Protein AF-A0A9E7ET17-F1 (afdb_monomer)

Organism: NCBI:txid320322

Sequence (100 aa):
MAAFWFFVVMAWLALLLMLSSTVDGARVPAMFVFGDSLLDPGNNNHLVTLAKADYAPNGIDFAGGVTGRFCNGGTVADHLGKVHDSLLVPFSSSLSFVSS

Foldseek 3Di:
DVVVVVVVVVVVVVVVVVPPDDPPPDQDPEDDDDDDLLQDQQPCVPDPDPLWQQDPPDCCVPPVHRQRRPHNHDHPQQVVCVVSVHHHPDSDDCSSVPDD

Mean predicted aligned error: 11.11 Å

pLDDT: mean 80.33, std 15.95, range [35.19, 95.62]

InterPro domains:
  IPR036514 SGNH hydrolase superfamily [G3DSA:3.40.50.1110] (20-99)
  IPR051238 GDSL esterase/lipase [PTHR45650] (10-83)

Solvent-accessible surface area (backbone atoms only — not comparable to full-atom values): 6328 Å² total; per-residue (Å²): 116,70,68,60,53,52,54,52,52,52,52,50,53,50,51,55,59,69,66,60,74,78,81,74,72,86,80,77,92,74,76,88,87,84,82,56,63,76,63,36,75,25,69,45,69,82,47,100,60,87,75,53,23,70,46,84,72,18,10,64,73,37,96,83,34,52,53,21,19,79,36,38,55,79,38,68,58,45,52,55,11,53,77,60,78,75,38,54,77,54,98,82,47,79,72,83,68,72,80,126

Structure (mmCIF, N/CA/C/O backbone):
data_AF-A0A9E7ET17-F1
#
_entry.id   AF-A0A9E7ET17-F1
#
loop_
_atom_site.group_PDB
_atom_site.id
_atom_site.type_symbol
_atom_site.label_atom_id
_atom_site.label_alt_id
_atom_site.label_comp_id
_atom_site.label_asym_id
_atom_site.label_entity_id
_atom_site.label_seq_id
_atom_site.pdbx_PDB_ins_code
_atom_site.Cartn_x
_atom_site.Cartn_y
_atom_site.Cartn_z
_atom_site.occupancy
_atom_site.B_iso_or_equiv
_atom_site.auth_seq_id
_atom_site.auth_comp_id
_atom_site.auth_asym_id
_atom_site.auth_atom_id
_atom_site.pdbx_PDB_model_num
ATOM 1 N N . MET A 1 1 ? 42.092 0.272 -45.991 1.00 80.00 1 MET A N 1
ATOM 2 C CA . MET A 1 1 ? 41.713 -1.008 -45.344 1.00 80.00 1 MET A CA 1
ATOM 3 C C . MET A 1 1 ? 41.334 -0.855 -43.867 1.00 80.00 1 MET A C 1
ATOM 5 O O . MET A 1 1 ? 40.294 -1.373 -43.497 1.00 80.00 1 MET A O 1
ATOM 9 N N . ALA A 1 2 ? 42.097 -0.142 -43.025 1.00 86.69 2 ALA A N 1
ATOM 10 C CA . ALA A 1 2 ? 41.817 -0.040 -41.578 1.00 86.69 2 ALA A CA 1
ATOM 11 C C . ALA A 1 2 ? 40.468 0.623 -41.211 1.00 86.69 2 ALA A C 1
ATOM 13 O O . ALA A 1 2 ? 39.767 0.140 -40.328 1.00 86.69 2 ALA A O 1
ATOM 14 N N . ALA A 1 3 ? 40.063 1.678 -41.927 1.00 89.50 3 ALA A N 1
ATOM 15 C CA . ALA A 1 3 ? 38.796 2.372 -41.670 1.00 89.50 3 ALA A CA 1
ATOM 16 C C . ALA A 1 3 ? 37.559 1.482 -41.897 1.00 89.50 3 ALA A C 1
ATOM 18 O O . ALA A 1 3 ? 36.583 1.586 -41.167 1.00 89.50 3 ALA A O 1
ATOM 19 N N . PHE A 1 4 ? 37.615 0.562 -42.866 1.00 92.00 4 PHE A N 1
ATOM 20 C CA . PHE A 1 4 ? 36.532 -0.392 -43.120 1.00 92.00 4 PHE A CA 1
ATOM 21 C C . PHE A 1 4 ? 36.299 -1.306 -41.909 1.00 92.00 4 PHE A C 1
ATOM 23 O O . PHE A 1 4 ? 35.173 -1.440 -41.441 1.00 92.00 4 PHE A O 1
ATOM 30 N N . TRP A 1 5 ? 37.376 -1.857 -41.343 1.00 93.12 5 TRP A N 1
ATOM 31 C CA . TRP A 1 5 ? 37.307 -2.701 -40.149 1.00 93.12 5 TRP A CA 1
ATOM 32 C C . TRP A 1 5 ? 36.833 -1.942 -38.908 1.00 93.12 5 TRP A C 1
ATOM 34 O O . TRP A 1 5 ? 36.096 -2.505 -38.106 1.00 93.12 5 TRP A O 1
ATOM 44 N N . PHE A 1 6 ? 37.180 -0.658 -38.781 1.00 93.38 6 PHE A N 1
ATOM 45 C CA . PHE A 1 6 ? 36.660 0.199 -37.714 1.00 93.38 6 PHE A CA 1
ATOM 46 C C . PHE A 1 6 ? 35.125 0.288 -37.754 1.00 93.38 6 PHE A C 1
ATOM 48 O O . PHE A 1 6 ? 34.472 0.041 -36.743 1.00 93.38 6 PHE A O 1
ATOM 55 N N . PHE A 1 7 ? 34.533 0.545 -38.925 1.00 95.06 7 PHE A N 1
ATOM 56 C CA . PHE A 1 7 ? 33.072 0.594 -39.064 1.00 95.06 7 PHE A CA 1
ATOM 57 C C . PHE A 1 7 ? 32.403 -0.768 -38.846 1.00 95.06 7 PHE A C 1
ATOM 59 O O . PHE A 1 7 ? 31.332 -0.824 -38.247 1.00 95.06 7 PHE A O 1
ATOM 66 N N . VAL A 1 8 ? 33.045 -1.863 -39.266 1.00 95.38 8 VAL A N 1
ATOM 67 C CA . VAL A 1 8 ? 32.551 -3.228 -39.014 1.00 95.38 8 VAL A CA 1
ATOM 68 C C . VAL A 1 8 ? 32.503 -3.526 -37.514 1.00 95.38 8 VAL A C 1
ATOM 70 O O . VAL A 1 8 ? 31.484 -4.004 -37.023 1.00 95.38 8 VAL A O 1
ATOM 73 N N . VAL A 1 9 ? 33.565 -3.201 -36.772 1.00 95.62 9 VAL A N 1
ATOM 74 C CA . VAL A 1 9 ? 33.616 -3.409 -35.315 1.00 95.62 9 VAL A CA 1
ATOM 75 C C . VAL A 1 9 ? 32.575 -2.550 -34.601 1.00 95.62 9 VAL A C 1
ATOM 77 O O . VAL A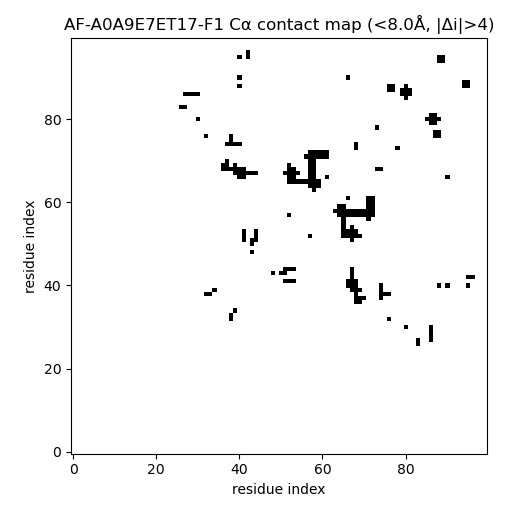 1 9 ? 31.876 -3.053 -33.726 1.00 95.62 9 VAL A O 1
ATOM 80 N N . MET A 1 10 ? 32.408 -1.286 -35.000 1.00 94.00 10 MET A N 1
ATOM 81 C CA . MET A 1 10 ? 31.401 -0.399 -34.407 1.00 94.00 10 MET A CA 1
ATOM 82 C C . MET A 1 10 ? 29.968 -0.878 -34.672 1.00 94.00 10 MET A C 1
ATOM 84 O O . MET A 1 10 ? 29.137 -0.837 -33.767 1.00 94.00 10 MET A O 1
ATOM 88 N N . ALA A 1 11 ? 29.680 -1.378 -35.876 1.00 94.81 11 ALA A N 1
ATOM 89 C CA . ALA A 1 11 ? 28.380 -1.962 -36.202 1.00 94.81 11 ALA A CA 1
ATOM 90 C C . ALA A 1 11 ? 28.109 -3.239 -35.390 1.00 94.81 11 ALA A C 1
ATOM 92 O O . ALA A 1 11 ? 26.995 -3.444 -34.912 1.00 94.81 11 ALA A O 1
ATOM 93 N N . TRP A 1 12 ? 29.136 -4.068 -35.184 1.00 93.62 12 TRP A N 1
ATOM 94 C CA . TRP A 1 12 ? 29.035 -5.278 -34.368 1.00 93.62 12 TRP A CA 1
ATOM 95 C C . TRP A 1 12 ? 28.813 -4.952 -32.885 1.00 93.62 12 TRP A C 1
ATOM 97 O O . TRP A 1 12 ? 27.957 -5.552 -32.242 1.00 93.62 12 TRP A O 1
ATOM 107 N N . LEU A 1 13 ? 29.514 -3.944 -32.354 1.00 93.12 13 LEU A N 1
ATOM 108 C CA . LEU A 1 13 ? 29.337 -3.463 -30.981 1.00 93.12 13 LEU A CA 1
ATOM 109 C C . LEU A 1 13 ? 27.938 -2.865 -30.762 1.00 93.12 13 LEU A C 1
ATOM 111 O O . LEU A 1 13 ? 27.308 -3.122 -29.739 1.00 93.12 13 LEU A O 1
ATOM 115 N N . ALA A 1 14 ? 27.429 -2.102 -31.734 1.00 92.06 14 ALA A N 1
ATOM 116 C CA . ALA A 1 14 ? 26.072 -1.570 -31.692 1.00 92.06 14 ALA A CA 1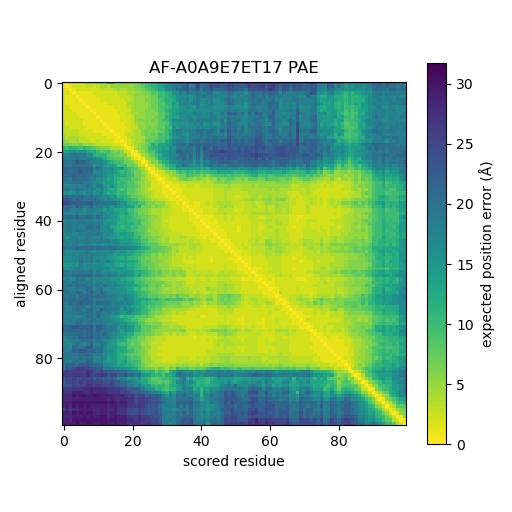
ATOM 117 C C . ALA A 1 14 ? 25.031 -2.699 -31.715 1.00 92.06 14 ALA A C 1
ATOM 119 O O . ALA A 1 14 ? 24.095 -2.675 -30.922 1.00 92.06 14 ALA A O 1
ATOM 120 N N . LEU A 1 15 ? 25.223 -3.721 -32.557 1.00 91.38 15 LEU A N 1
ATOM 121 C CA . LEU A 1 15 ? 24.352 -4.897 -32.599 1.00 91.38 15 LEU A CA 1
ATOM 122 C C . LEU A 1 15 ? 24.348 -5.654 -31.263 1.00 91.38 15 LEU A C 1
ATOM 124 O O . LEU A 1 15 ? 23.278 -6.012 -30.778 1.00 91.38 15 LEU A O 1
ATOM 128 N N . LEU A 1 16 ? 25.517 -5.851 -30.643 1.00 89.75 16 LEU A N 1
ATOM 129 C CA . LEU A 1 16 ? 25.620 -6.453 -29.311 1.00 89.75 16 LEU A CA 1
ATOM 130 C C . LEU A 1 16 ? 24.854 -5.654 -28.252 1.00 89.75 16 LEU A C 1
ATOM 132 O O . LEU A 1 16 ? 24.186 -6.243 -27.407 1.00 89.75 16 LEU A O 1
ATOM 136 N N . LEU A 1 17 ? 24.929 -4.322 -28.306 1.00 87.38 17 LEU A N 1
ATOM 137 C CA . LEU A 1 17 ? 24.233 -3.451 -27.361 1.00 87.38 17 LEU A CA 1
ATOM 138 C C . LEU A 1 17 ? 22.708 -3.516 -27.543 1.00 87.38 17 LEU A C 1
ATOM 140 O O . LEU A 1 17 ? 21.978 -3.522 -26.558 1.00 87.38 17 LEU A O 1
ATOM 144 N N . MET A 1 18 ? 22.228 -3.626 -28.786 1.00 85.69 18 MET A N 1
ATOM 145 C CA . MET A 1 18 ? 20.799 -3.786 -29.098 1.00 85.69 18 MET A CA 1
ATOM 146 C C . MET A 1 18 ? 20.256 -5.177 -28.738 1.00 85.69 18 MET A C 1
ATOM 148 O O . MET A 1 18 ? 19.064 -5.316 -28.479 1.00 85.69 18 MET A O 1
ATOM 152 N N . LEU A 1 19 ? 21.112 -6.206 -28.704 1.00 81.69 19 LEU A N 1
ATOM 153 C CA . LEU A 1 19 ? 20.748 -7.553 -28.245 1.00 81.69 19 LEU A CA 1
ATOM 154 C C . LEU A 1 19 ? 20.648 -7.668 -26.716 1.00 81.69 19 LEU A C 1
ATOM 156 O O . LEU A 1 19 ? 20.178 -8.691 -26.217 1.00 81.69 19 LEU A O 1
ATOM 160 N N . SER A 1 20 ? 21.063 -6.645 -25.965 1.00 78.38 20 SER A N 1
ATOM 161 C CA . SER A 1 20 ? 20.896 -6.613 -24.515 1.00 78.38 20 SER A CA 1
ATOM 162 C C . SER A 1 20 ? 19.437 -6.321 -24.164 1.00 78.38 20 SER A C 1
ATOM 164 O O . SER A 1 20 ? 19.056 -5.180 -23.909 1.00 78.38 20 SER A O 1
ATOM 166 N N . SER A 1 21 ? 18.599 -7.355 -24.127 1.00 69.81 21 SER A N 1
ATOM 167 C CA . SER A 1 21 ? 17.257 -7.248 -23.559 1.00 69.81 21 SER A CA 1
ATOM 168 C C . SER A 1 21 ? 17.351 -6.968 -22.059 1.00 69.81 21 SER A C 1
ATOM 170 O O . SER A 1 21 ? 17.883 -7.785 -21.304 1.00 69.81 21 SER A O 1
ATOM 172 N N . THR A 1 22 ? 16.800 -5.845 -21.604 1.00 67.12 22 THR A N 1
ATOM 173 C CA . THR A 1 22 ? 16.479 -5.666 -20.189 1.00 67.12 22 THR A CA 1
ATOM 174 C C . THR A 1 22 ? 15.327 -6.608 -19.858 1.00 67.12 22 THR A C 1
ATOM 176 O O . THR A 1 22 ? 14.244 -6.488 -20.431 1.00 67.12 22 THR A O 1
ATOM 179 N N . VAL A 1 23 ? 15.551 -7.571 -18.962 1.00 68.81 23 VAL A N 1
ATOM 180 C CA . VAL A 1 23 ? 14.444 -8.316 -18.358 1.00 68.81 23 VAL A CA 1
ATOM 181 C C . VAL A 1 23 ? 13.708 -7.323 -17.468 1.00 68.81 23 VAL A C 1
ATOM 183 O O . VAL A 1 23 ? 14.158 -7.033 -16.361 1.00 68.81 23 VAL A O 1
ATOM 186 N N . ASP A 1 24 ? 12.611 -6.762 -17.972 1.00 67.62 24 ASP A N 1
ATOM 187 C CA . ASP A 1 24 ? 11.653 -6.077 -17.112 1.00 67.62 24 ASP A CA 1
ATOM 188 C C . ASP A 1 24 ? 11.164 -7.125 -16.106 1.00 67.62 24 ASP A C 1
ATOM 190 O O . ASP A 1 24 ? 10.685 -8.198 -16.492 1.00 67.62 24 ASP A O 1
ATOM 194 N N . GLY A 1 25 ? 11.379 -6.865 -14.813 1.00 68.56 25 GLY A N 1
ATOM 195 C CA . GLY A 1 25 ? 10.961 -7.772 -13.748 1.00 68.56 25 GLY A CA 1
ATOM 196 C C . GLY A 1 25 ? 9.485 -8.137 -13.909 1.00 68.56 25 GLY A C 1
ATOM 197 O O . GLY A 1 25 ? 8.679 -7.309 -14.337 1.00 68.56 25 GLY A O 1
ATOM 198 N N . ALA A 1 26 ? 9.130 -9.388 -13.603 1.00 71.81 26 ALA A N 1
ATOM 199 C CA . ALA A 1 26 ? 7.763 -9.871 -13.763 1.00 71.81 26 ALA A CA 1
ATOM 200 C C . ALA A 1 26 ? 6.776 -8.923 -13.060 1.00 71.81 26 ALA A C 1
ATOM 202 O O . ALA A 1 26 ? 6.821 -8.753 -11.840 1.00 71.81 26 ALA A O 1
ATOM 203 N N . ARG A 1 27 ? 5.889 -8.290 -13.839 1.00 73.12 27 ARG A N 1
ATOM 204 C CA . ARG A 1 27 ? 4.833 -7.437 -13.292 1.00 73.12 27 ARG A CA 1
ATOM 205 C C . ARG A 1 27 ? 3.812 -8.321 -12.593 1.00 73.12 27 ARG A C 1
ATOM 207 O O . ARG A 1 27 ? 3.233 -9.212 -13.213 1.00 73.12 27 ARG A O 1
ATOM 214 N N . VAL A 1 28 ? 3.594 -8.068 -11.309 1.00 74.19 28 VAL A N 1
ATOM 215 C CA . VAL A 1 28 ? 2.574 -8.758 -10.519 1.00 74.19 28 VAL A CA 1
ATOM 216 C C . VAL A 1 28 ? 1.251 -8.005 -10.717 1.00 74.19 28 VAL A C 1
ATOM 218 O O . VAL A 1 28 ? 1.196 -6.821 -10.399 1.00 74.19 28 VAL A O 1
ATOM 221 N N . PRO A 1 29 ? 0.200 -8.636 -11.273 1.00 75.38 29 PRO A N 1
ATOM 222 C CA . PRO A 1 29 ? -1.024 -7.932 -11.667 1.00 75.38 29 PRO A CA 1
ATOM 223 C C . PRO A 1 29 ? -1.990 -7.658 -10.505 1.00 75.38 29 PRO A C 1
ATOM 225 O O . PRO A 1 29 ? -2.828 -6.769 -10.613 1.00 75.38 29 PRO A O 1
ATOM 228 N N . ALA A 1 30 ? -1.910 -8.432 -9.419 1.00 78.81 30 ALA A N 1
ATOM 229 C CA . ALA A 1 30 ? -2.771 -8.296 -8.247 1.00 78.81 30 ALA A CA 1
ATOM 230 C C . ALA A 1 30 ? -2.112 -8.911 -7.003 1.00 78.81 30 ALA A C 1
ATOM 232 O O . ALA A 1 30 ? -1.304 -9.834 -7.115 1.00 78.81 30 ALA A O 1
ATOM 233 N N . MET A 1 31 ? -2.511 -8.437 -5.821 1.00 78.94 31 MET A N 1
ATOM 234 C CA . MET A 1 31 ? -2.167 -9.028 -4.529 1.00 78.94 31 MET A CA 1
ATOM 235 C C . MET A 1 31 ? -3.456 -9.341 -3.767 1.00 78.94 31 MET A C 1
ATOM 237 O O . MET A 1 31 ? -4.276 -8.452 -3.552 1.00 78.94 31 MET A O 1
ATOM 241 N N . PHE A 1 32 ? -3.616 -10.595 -3.347 1.00 84.31 32 PHE A N 1
ATOM 242 C CA . PHE A 1 32 ? -4.707 -11.026 -2.474 1.00 84.31 32 PHE A CA 1
ATOM 243 C C . PHE A 1 32 ? -4.156 -11.216 -1.064 1.00 84.31 32 PHE A C 1
ATOM 245 O O . PHE A 1 32 ? -3.187 -11.952 -0.872 1.00 84.31 32 PHE A O 1
ATOM 252 N N . VAL A 1 33 ? -4.747 -10.526 -0.092 1.00 83.00 33 VAL A N 1
ATOM 253 C CA . VAL A 1 33 ? -4.250 -10.473 1.285 1.00 83.00 33 VAL A CA 1
ATOM 254 C C . VAL A 1 33 ? -5.268 -11.137 2.197 1.00 83.00 33 VAL A C 1
ATOM 256 O O . VAL A 1 33 ? -6.412 -10.701 2.282 1.00 83.00 33 VAL A O 1
ATOM 25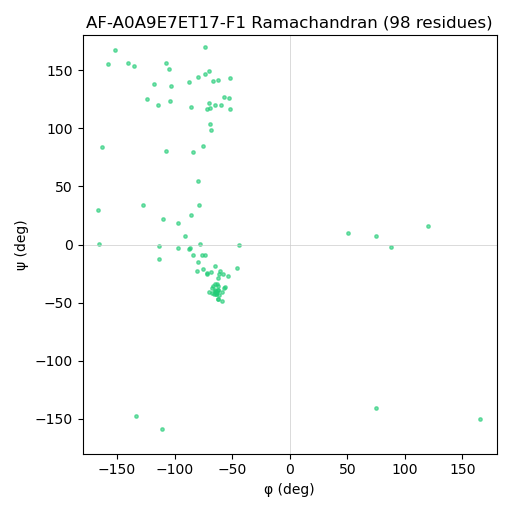9 N N . PHE A 1 34 ? -4.831 -12.189 2.880 1.00 87.75 34 PHE A N 1
ATOM 260 C CA . PHE A 1 34 ? -5.627 -12.950 3.834 1.00 87.75 34 PHE A CA 1
ATOM 261 C C . PHE A 1 34 ? -4.986 -12.853 5.208 1.00 87.75 34 PHE A C 1
ATOM 263 O O . PHE A 1 34 ? -3.765 -12.971 5.321 1.00 87.75 34 PHE A O 1
ATOM 270 N N . GLY A 1 35 ? -5.793 -12.684 6.252 1.00 88.94 35 GLY A N 1
ATOM 271 C CA . GLY A 1 35 ? -5.277 -12.664 7.612 1.00 88.94 35 GLY A CA 1
ATOM 272 C C . GLY A 1 35 ? -6.260 -12.118 8.630 1.00 88.94 35 GLY A C 1
ATOM 273 O O . GLY A 1 35 ? -7.473 -12.258 8.487 1.00 88.94 35 GLY A O 1
ATOM 274 N N . ASP A 1 36 ? -5.689 -11.520 9.667 1.00 88.25 36 ASP A N 1
ATOM 275 C CA . ASP A 1 36 ? -6.382 -10.915 10.796 1.00 88.25 36 ASP A CA 1
ATOM 276 C C . ASP A 1 36 ? -6.230 -9.381 10.785 1.00 88.25 36 ASP A C 1
ATOM 278 O O . ASP A 1 36 ? -5.932 -8.763 9.759 1.00 88.25 36 ASP A O 1
ATOM 282 N N . SER A 1 37 ? -6.426 -8.761 11.948 1.00 87.81 37 SER A N 1
ATOM 283 C CA . SER A 1 37 ? -6.316 -7.318 12.158 1.00 87.81 37 SER A CA 1
ATOM 284 C C . SER A 1 37 ? -4.986 -6.706 11.704 1.00 87.81 37 SER A C 1
ATOM 286 O O . SER A 1 37 ? -4.966 -5.531 11.342 1.00 87.81 37 SER A O 1
ATOM 288 N N . LEU A 1 38 ? -3.883 -7.461 11.684 1.00 89.19 38 LEU A N 1
ATOM 289 C CA . LEU A 1 38 ? -2.567 -6.953 11.277 1.00 89.19 38 LEU A CA 1
ATOM 290 C C . LEU A 1 38 ? -2.488 -6.616 9.786 1.00 89.19 38 LEU A C 1
ATOM 292 O O . LEU A 1 38 ? -1.639 -5.825 9.368 1.00 89.19 38 LEU A O 1
ATOM 296 N N . LEU A 1 39 ? -3.352 -7.232 8.983 1.00 88.50 39 LEU A N 1
ATOM 297 C CA . LEU A 1 39 ? -3.401 -7.058 7.536 1.00 88.50 39 LEU A CA 1
ATOM 298 C C . LEU A 1 39 ? -4.688 -6.364 7.078 1.00 88.50 39 LEU A C 1
ATOM 300 O O . LEU A 1 39 ? -4.836 -6.116 5.883 1.00 88.50 39 LEU A O 1
ATOM 304 N N . ASP A 1 40 ? -5.588 -6.029 8.006 1.00 87.69 40 ASP A N 1
ATOM 305 C CA . ASP A 1 40 ? -6.870 -5.398 7.710 1.00 87.69 40 ASP A CA 1
ATOM 306 C C . ASP A 1 40 ? -6.681 -3.930 7.272 1.00 87.69 40 ASP A C 1
ATOM 308 O O . ASP A 1 40 ? -6.222 -3.101 8.066 1.00 87.69 40 ASP A O 1
ATOM 312 N N . PRO A 1 41 ? -7.045 -3.564 6.026 1.00 85.19 41 PRO A N 1
ATOM 313 C CA . PRO A 1 41 ? -6.998 -2.181 5.560 1.00 85.19 41 PRO A CA 1
ATOM 314 C C . PRO A 1 41 ? -8.180 -1.328 6.057 1.00 85.19 41 PRO A C 1
ATOM 316 O O . PRO A 1 41 ? -8.246 -0.152 5.697 1.00 85.19 41 PRO A O 1
ATOM 319 N N . GLY A 1 42 ? -9.103 -1.902 6.838 1.00 88.62 42 GLY A N 1
ATOM 320 C CA . GLY A 1 42 ? -10.327 -1.260 7.325 1.00 88.62 42 GLY A CA 1
ATOM 321 C C . GLY A 1 42 ? -11.623 -1.951 6.891 1.00 88.62 42 GLY A C 1
ATOM 322 O O . GLY A 1 42 ? -12.693 -1.353 6.999 1.00 88.62 42 GLY A O 1
ATOM 323 N N . ASN A 1 43 ? -11.568 -3.202 6.422 1.00 87.44 43 ASN A N 1
ATOM 324 C CA . ASN A 1 43 ? -12.738 -3.972 5.996 1.00 87.44 43 ASN A CA 1
ATOM 325 C C . ASN A 1 43 ? -13.791 -4.086 7.105 1.00 87.44 43 ASN A C 1
ATOM 327 O O . ASN A 1 43 ? -14.992 -4.012 6.831 1.00 87.44 43 ASN A O 1
ATOM 331 N N . ASN A 1 44 ? -13.361 -4.209 8.362 1.00 90.06 44 ASN A N 1
ATOM 332 C CA . ASN A 1 44 ? -14.280 -4.354 9.488 1.00 90.06 44 ASN A CA 1
ATOM 333 C C . ASN A 1 44 ? -15.169 -3.126 9.731 1.00 90.06 44 ASN A C 1
ATOM 335 O O . ASN A 1 44 ? -16.226 -3.255 10.356 1.00 90.06 44 ASN A O 1
ATOM 339 N N . ASN A 1 45 ? -14.817 -1.950 9.203 1.00 89.12 45 ASN A N 1
ATOM 340 C CA . ASN A 1 45 ? -15.651 -0.751 9.323 1.00 89.12 45 ASN A CA 1
ATOM 341 C C . ASN A 1 45 ? -17.023 -0.933 8.655 1.00 89.12 45 ASN A C 1
ATOM 343 O O . ASN A 1 45 ? -18.005 -0.322 9.086 1.00 89.12 45 ASN A O 1
ATOM 347 N N . HIS A 1 46 ? -17.104 -1.831 7.670 1.00 88.25 46 HIS A N 1
ATOM 348 C CA . HIS A 1 46 ? -18.320 -2.173 6.934 1.00 88.25 46 HIS A CA 1
ATOM 349 C C . HIS A 1 46 ? -19.162 -3.277 7.593 1.00 88.25 46 HIS A C 1
ATOM 351 O O . HIS A 1 46 ? -20.249 -3.587 7.108 1.00 88.25 46 HIS A O 1
ATOM 357 N N . LEU A 1 47 ? -18.693 -3.866 8.697 1.00 88.44 47 LEU A N 1
ATOM 358 C CA . LEU A 1 47 ? -19.380 -4.938 9.416 1.00 88.44 47 LEU A CA 1
ATOM 359 C C . LEU A 1 47 ? -19.969 -4.433 10.743 1.00 88.44 47 LEU A C 1
ATOM 361 O O . LEU A 1 47 ? -19.505 -3.454 11.338 1.00 88.44 47 LEU A O 1
ATOM 365 N N . VAL A 1 48 ? -20.996 -5.123 11.246 1.00 93.62 48 VAL A N 1
ATOM 366 C CA . VAL A 1 48 ? -21.542 -4.895 12.595 1.00 93.62 48 VAL A CA 1
ATOM 367 C C . VAL A 1 48 ? -20.697 -5.688 13.592 1.00 93.62 48 VAL A C 1
ATOM 369 O O . VAL A 1 48 ? -21.046 -6.792 13.999 1.00 93.62 48 VAL A O 1
ATOM 372 N N . THR A 1 49 ? -19.534 -5.137 13.934 1.00 89.12 49 THR A N 1
ATOM 373 C CA . THR A 1 49 ? -18.555 -5.753 14.836 1.00 89.12 49 THR A CA 1
ATOM 374 C C . THR A 1 49 ? -17.930 -4.715 15.762 1.00 89.12 49 THR A C 1
ATOM 376 O O . THR A 1 49 ? -17.890 -3.527 15.440 1.00 89.12 49 THR A O 1
ATOM 379 N N . LEU A 1 50 ? -17.428 -5.181 16.906 1.00 91.50 50 LEU A N 1
ATOM 380 C CA . LEU A 1 50 ? -16.583 -4.393 17.806 1.00 91.50 50 LEU A CA 1
ATOM 381 C C . LEU A 1 50 ? -15.127 -4.321 17.322 1.00 91.50 50 LEU A C 1
ATOM 383 O O . LEU A 1 50 ? -14.367 -3.488 17.800 1.00 91.50 50 LEU A O 1
ATOM 387 N N . ALA A 1 51 ? -14.731 -5.179 16.378 1.00 91.75 51 ALA A N 1
ATOM 388 C CA . ALA A 1 51 ? -13.381 -5.233 15.826 1.00 91.75 51 ALA A CA 1
ATOM 389 C C . ALA A 1 51 ? -13.144 -4.134 14.775 1.00 91.75 51 ALA A C 1
ATOM 391 O O . ALA A 1 51 ? -12.770 -4.427 13.645 1.00 91.75 51 ALA A O 1
ATOM 392 N N . LYS A 1 52 ? -13.388 -2.872 15.129 1.00 92.12 52 LYS A N 1
ATOM 393 C CA . LYS A 1 52 ? -13.110 -1.711 14.273 1.00 92.12 52 LYS A CA 1
ATOM 394 C C . LYS A 1 52 ? -11.870 -0.985 14.769 1.00 92.12 52 LYS A C 1
ATOM 396 O O . LYS A 1 52 ? -11.581 -1.018 15.959 1.00 92.12 52 LYS A O 1
ATOM 401 N N . ALA A 1 53 ? -11.151 -0.334 13.865 1.00 91.94 53 ALA A N 1
ATOM 402 C CA . ALA A 1 53 ? -10.013 0.524 14.198 1.00 91.94 53 ALA A CA 1
ATOM 403 C C . ALA A 1 53 ? -10.164 1.916 13.558 1.00 91.94 53 ALA A C 1
ATOM 405 O O . ALA A 1 53 ? -9.198 2.557 13.148 1.00 91.94 53 ALA A O 1
ATOM 406 N N . ASP A 1 54 ? -11.404 2.390 13.465 1.00 90.94 54 ASP A N 1
ATOM 407 C CA . ASP A 1 54 ? -11.808 3.706 12.962 1.00 90.94 54 ASP A CA 1
ATOM 408 C C . ASP A 1 54 ? -11.773 4.804 14.041 1.00 90.94 54 ASP A C 1
ATOM 410 O O . ASP A 1 54 ? -12.461 5.818 13.946 1.00 90.94 54 ASP A O 1
ATOM 414 N N . TYR A 1 55 ? -10.938 4.626 15.067 1.00 91.75 55 TYR A N 1
ATOM 415 C CA . TYR A 1 55 ? -10.781 5.553 16.183 1.00 91.75 55 TYR A CA 1
ATOM 416 C C . TYR A 1 55 ? -9.306 5.792 16.526 1.00 91.75 55 TYR A C 1
ATOM 418 O O . TYR A 1 55 ? -8.439 4.944 16.299 1.00 91.75 55 TYR A O 1
ATOM 426 N N . ALA A 1 56 ? -9.020 6.962 17.104 1.00 90.31 56 ALA A N 1
ATOM 427 C CA . ALA A 1 56 ? -7.677 7.331 17.546 1.00 90.31 56 ALA A CA 1
ATOM 428 C C . ALA A 1 56 ? -7.165 6.371 18.644 1.00 90.31 56 ALA A C 1
ATOM 430 O O . ALA A 1 56 ? -7.941 5.991 19.521 1.00 90.31 56 ALA A O 1
ATOM 431 N N . PRO A 1 57 ? -5.871 6.000 18.651 1.00 90.44 57 PRO A N 1
ATOM 432 C CA . PRO A 1 57 ? -4.762 6.602 17.901 1.00 90.44 57 PRO A CA 1
ATOM 433 C C . PRO A 1 57 ? -4.495 5.973 16.523 1.00 90.44 57 PRO A C 1
ATOM 435 O O . PRO A 1 57 ? -3.501 6.309 15.889 1.00 90.44 57 PRO A O 1
ATOM 438 N N . ASN A 1 58 ? -5.341 5.068 16.037 1.00 91.44 58 ASN A N 1
ATOM 439 C CA . ASN A 1 58 ? -5.073 4.384 14.777 1.00 91.44 58 ASN A CA 1
ATOM 440 C C . ASN A 1 58 ? -5.127 5.349 13.586 1.00 91.44 58 ASN A C 1
ATOM 442 O O . ASN A 1 58 ? -5.979 6.231 13.520 1.00 91.44 58 ASN A O 1
ATOM 446 N N . GLY A 1 59 ? -4.220 5.177 12.629 1.00 89.06 59 GLY A N 1
ATOM 447 C CA . GLY A 1 59 ? -4.122 6.017 11.438 1.00 89.06 59 GLY A CA 1
ATOM 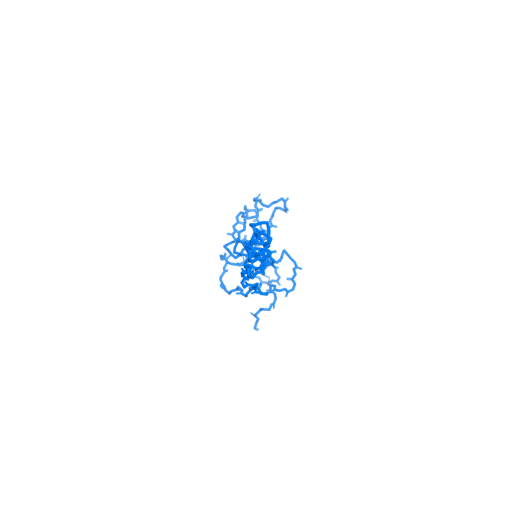448 C C . GLY A 1 59 ? -3.523 7.420 11.632 1.00 89.06 59 GLY A C 1
ATOM 449 O O . GLY A 1 59 ? -3.534 8.196 10.682 1.00 89.06 59 GLY A O 1
ATOM 450 N N . ILE A 1 60 ? -2.986 7.774 12.809 1.00 90.06 60 ILE A N 1
ATOM 451 C CA . ILE A 1 60 ? -2.435 9.126 13.059 1.00 90.06 60 ILE A CA 1
ATOM 452 C C . ILE A 1 60 ? -1.273 9.530 12.138 1.00 90.06 60 ILE A C 1
ATOM 454 O O . ILE A 1 60 ? -1.046 10.724 11.957 1.00 90.06 60 ILE A O 1
ATOM 458 N N . ASP A 1 61 ? -0.560 8.572 11.542 1.00 90.12 61 ASP A N 1
ATOM 459 C CA . ASP A 1 61 ? 0.543 8.853 10.616 1.00 90.12 61 ASP A CA 1
ATOM 460 C C . ASP A 1 61 ? 0.040 9.112 9.182 1.00 90.12 61 ASP A C 1
ATOM 462 O O . ASP A 1 61 ? 0.809 9.527 8.311 1.00 90.12 61 ASP A O 1
ATOM 466 N N . PHE A 1 62 ? -1.250 8.887 8.902 1.00 85.25 62 PHE A N 1
ATOM 467 C CA . PHE A 1 62 ? -1.868 9.280 7.640 1.00 85.25 62 PHE A CA 1
ATOM 468 C C . PHE A 1 62 ? -2.387 10.715 7.707 1.00 85.25 62 PHE A C 1
ATOM 470 O O . PHE A 1 62 ? -3.059 11.114 8.654 1.00 85.25 62 PHE A O 1
ATOM 477 N N . ALA A 1 63 ? -2.197 11.467 6.620 1.00 86.19 63 ALA A N 1
ATOM 478 C CA . ALA A 1 63 ? -2.732 12.825 6.492 1.00 86.19 63 ALA A CA 1
ATOM 479 C C . ALA A 1 63 ? -4.268 12.900 6.651 1.00 86.19 63 ALA A C 1
ATOM 481 O O . ALA A 1 63 ? -4.792 13.943 7.029 1.00 86.19 63 ALA A O 1
ATOM 482 N N . GLY A 1 64 ? -4.982 11.804 6.363 1.00 83.06 64 GLY A N 1
ATOM 483 C CA . GLY A 1 64 ? -6.436 11.688 6.524 1.00 83.06 64 GLY A CA 1
ATOM 484 C C . GLY A 1 64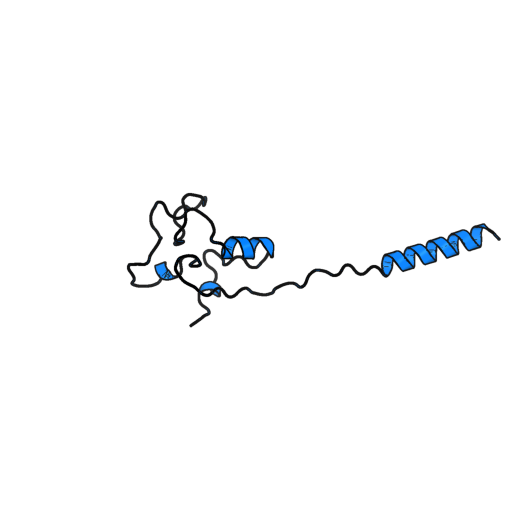 ? -6.907 11.264 7.922 1.00 83.06 64 GLY A C 1
ATO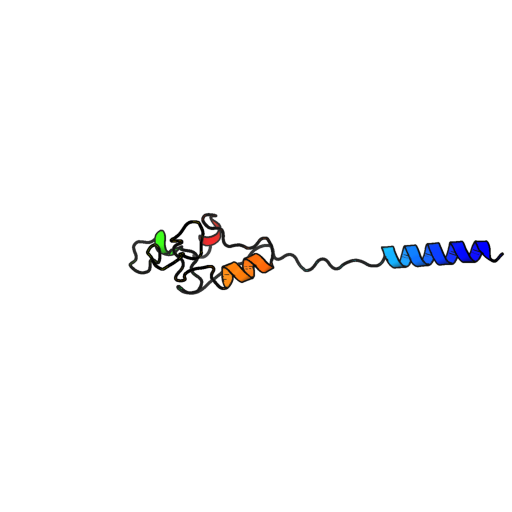M 485 O O . GLY A 1 64 ? -8.113 11.206 8.144 1.00 83.06 64 GLY A O 1
ATOM 486 N N . GLY A 1 65 ? -5.996 10.971 8.857 1.00 86.44 65 GLY A N 1
ATOM 487 C CA . GLY A 1 65 ? -6.328 10.475 10.193 1.00 86.44 65 GLY A CA 1
ATOM 488 C C . GLY A 1 65 ? -6.766 9.007 10.203 1.00 86.44 65 GLY A C 1
ATOM 489 O O . GLY A 1 65 ? -6.194 8.173 9.504 1.00 86.44 65 GLY A O 1
ATOM 490 N N . VAL A 1 66 ? -7.774 8.681 11.019 1.00 88.00 66 VAL A N 1
ATOM 491 C CA . VAL A 1 66 ? -8.252 7.302 11.235 1.00 88.00 66 VAL A CA 1
ATOM 492 C C . VAL A 1 66 ? -8.585 6.586 9.920 1.00 88.00 66 VAL A C 1
ATOM 494 O O . VAL A 1 66 ? -9.366 7.078 9.110 1.00 88.00 66 VAL A O 1
ATOM 497 N N . THR A 1 67 ? -7.995 5.405 9.704 1.00 86.62 67 THR A N 1
ATOM 498 C CA . THR A 1 67 ? -8.149 4.650 8.442 1.00 86.62 67 THR A CA 1
ATOM 499 C C . THR A 1 67 ? -8.895 3.327 8.581 1.00 86.62 67 THR A C 1
ATOM 501 O O . THR A 1 67 ? -9.252 2.740 7.565 1.00 86.62 67 THR A O 1
ATOM 504 N N . GLY A 1 68 ? -9.127 2.828 9.800 1.00 89.25 68 GLY A N 1
ATOM 505 C CA . GLY A 1 68 ? -9.640 1.470 10.017 1.00 89.25 68 GLY A CA 1
ATOM 506 C C . GLY A 1 68 ? -8.560 0.391 10.118 1.00 89.25 68 GLY A C 1
ATOM 507 O O . GLY A 1 68 ? -8.894 -0.762 10.367 1.00 89.25 68 GLY A O 1
ATOM 508 N N . ARG A 1 69 ? -7.278 0.744 9.962 1.00 91.12 69 ARG A N 1
ATOM 509 C CA . ARG A 1 69 ? -6.144 -0.156 10.220 1.00 91.12 69 ARG A CA 1
ATOM 510 C C . ARG A 1 69 ? -5.852 -0.226 11.709 1.00 91.12 69 ARG A C 1
ATOM 512 O O . ARG A 1 69 ? -5.884 0.796 12.383 1.00 91.12 69 ARG A O 1
ATOM 519 N N . PHE A 1 70 ? -5.451 -1.388 12.212 1.00 92.62 70 PHE A N 1
ATOM 520 C CA . PHE A 1 70 ? -5.044 -1.575 13.614 1.00 92.62 70 PHE A CA 1
ATOM 521 C C . PHE A 1 70 ? -3.613 -1.078 13.902 1.00 92.62 70 PHE A C 1
ATOM 523 O O . PHE A 1 70 ? -2.876 -1.668 14.692 1.00 92.62 70 PHE A O 1
ATOM 530 N N . CYS A 1 71 ? -3.192 -0.009 13.227 1.00 90.31 71 CYS A N 1
ATOM 531 C CA . CYS A 1 71 ? -1.896 0.628 13.407 1.00 90.31 71 CYS A CA 1
ATOM 532 C C . CYS A 1 71 ? -1.963 2.121 13.053 1.00 90.31 71 CYS A C 1
ATOM 534 O O . CYS A 1 71 ? -2.927 2.609 12.459 1.00 90.31 71 CYS A O 1
ATOM 536 N N . ASN A 1 72 ? -0.923 2.869 13.426 1.00 91.69 72 ASN A N 1
ATOM 537 C CA . ASN A 1 72 ? -0.847 4.312 13.176 1.00 91.69 72 ASN A CA 1
ATOM 538 C C . ASN A 1 72 ? -0.619 4.651 11.693 1.00 91.69 72 ASN A C 1
ATOM 540 O O . ASN A 1 72 ? -1.013 5.728 11.252 1.00 91.69 72 ASN A O 1
ATOM 544 N N . GLY A 1 73 ? -0.028 3.728 10.930 1.00 86.69 73 GLY A N 1
ATOM 545 C CA . GLY A 1 73 ? 0.373 3.920 9.538 1.00 86.69 73 GLY A CA 1
ATOM 546 C C . GLY A 1 73 ? -0.036 2.757 8.630 1.00 86.69 73 GLY A C 1
ATOM 547 O O . GLY A 1 73 ? -1.078 2.137 8.819 1.00 86.69 73 GLY A O 1
ATOM 548 N N . GLY A 1 74 ? 0.768 2.475 7.603 1.00 87.06 74 GLY A N 1
ATOM 549 C CA . GLY A 1 74 ? 0.501 1.372 6.673 1.00 87.06 74 GLY A CA 1
ATOM 550 C C . GLY A 1 74 ? 0.786 -0.001 7.284 1.00 87.06 74 GLY A C 1
ATOM 551 O O . GLY A 1 74 ? 1.717 -0.155 8.072 1.00 87.06 74 GLY A O 1
ATOM 552 N N . THR A 1 75 ? 0.008 -1.007 6.894 1.00 89.62 75 THR A N 1
ATOM 553 C CA . THR A 1 75 ? 0.287 -2.412 7.216 1.00 89.62 75 THR A CA 1
ATOM 554 C C . THR A 1 75 ? 1.452 -2.937 6.370 1.00 89.62 75 THR A C 1
ATOM 556 O O . THR A 1 75 ? 1.888 -2.312 5.397 1.00 89.62 75 THR A O 1
ATOM 559 N N . VAL A 1 76 ? 1.944 -4.137 6.696 1.00 88.81 76 VAL A N 1
ATOM 560 C CA . VAL A 1 76 ? 2.967 -4.819 5.882 1.00 88.81 76 VAL A CA 1
ATOM 561 C C . VAL A 1 76 ? 2.485 -5.013 4.439 1.00 88.81 76 VAL A C 1
ATOM 563 O O . VAL A 1 76 ? 3.266 -4.832 3.506 1.00 88.81 76 VAL A O 1
ATOM 566 N N . ALA A 1 77 ? 1.194 -5.302 4.243 1.00 87.31 77 ALA A N 1
ATOM 567 C CA . ALA A 1 77 ? 0.596 -5.417 2.916 1.00 87.31 77 ALA A CA 1
ATOM 568 C C . ALA A 1 77 ? 0.628 -4.084 2.151 1.00 87.31 77 ALA A C 1
ATOM 570 O O . ALA A 1 77 ? 0.976 -4.069 0.972 1.00 87.31 77 ALA A O 1
ATOM 571 N N . ASP A 1 78 ? 0.360 -2.953 2.811 1.00 85.94 78 ASP A N 1
ATOM 572 C CA . ASP A 1 78 ? 0.469 -1.640 2.163 1.00 85.94 78 ASP A CA 1
ATOM 573 C C . ASP A 1 78 ? 1.905 -1.358 1.701 1.00 85.94 78 ASP A C 1
ATOM 575 O O . ASP A 1 78 ? 2.122 -0.789 0.633 1.00 85.94 78 ASP A O 1
ATOM 579 N N . HIS A 1 79 ? 2.905 -1.737 2.501 1.00 87.06 79 HIS A N 1
ATOM 580 C CA . HIS A 1 79 ? 4.313 -1.555 2.147 1.00 87.06 79 HIS A CA 1
ATOM 581 C C . HIS A 1 79 ? 4.752 -2.484 1.016 1.00 87.06 79 HIS A C 1
ATOM 583 O O . HIS A 1 79 ? 5.427 -2.031 0.094 1.00 87.06 79 HIS A O 1
ATOM 589 N N . LEU A 1 80 ? 4.313 -3.741 1.026 1.00 85.12 80 LEU A N 1
ATOM 590 C CA . LEU A 1 80 ? 4.578 -4.669 -0.069 1.00 85.12 80 LEU A CA 1
ATOM 591 C C . LEU A 1 80 ? 3.919 -4.197 -1.375 1.00 85.12 80 LEU A C 1
ATOM 593 O O . LEU A 1 80 ? 4.550 -4.213 -2.430 1.00 85.12 80 LEU A O 1
ATOM 597 N N . GLY A 1 81 ? 2.689 -3.683 -1.296 1.00 83.31 81 GLY A N 1
ATOM 598 C CA . GLY A 1 81 ? 1.989 -3.099 -2.437 1.00 83.31 81 GLY A CA 1
ATOM 599 C C . GLY A 1 81 ? 2.699 -1.873 -3.024 1.00 83.31 81 GLY A C 1
ATOM 600 O O . GLY A 1 81 ? 2.706 -1.708 -4.244 1.00 83.31 81 GLY A O 1
ATOM 601 N N . LYS A 1 82 ? 3.335 -1.046 -2.174 1.00 81.62 82 LYS A N 1
ATOM 602 C CA . LYS A 1 82 ? 4.157 0.110 -2.592 1.00 81.62 82 LYS A CA 1
ATOM 603 C C . LYS A 1 82 ? 5.405 -0.320 -3.350 1.00 81.62 82 LYS A C 1
ATOM 605 O O . LYS A 1 82 ? 5.729 0.289 -4.357 1.00 81.62 82 LYS A O 1
ATOM 610 N N . VAL A 1 83 ? 6.086 -1.369 -2.891 1.00 82.00 83 VAL A N 1
ATOM 611 C CA . VAL A 1 83 ? 7.305 -1.881 -3.547 1.00 82.00 83 VAL A CA 1
ATOM 612 C C . VAL A 1 83 ? 7.019 -2.379 -4.968 1.00 82.00 83 VAL A C 1
ATOM 614 O O . VAL A 1 83 ? 7.886 -2.300 -5.832 1.00 82.00 83 VAL A O 1
ATOM 617 N N . HIS A 1 84 ? 5.797 -2.847 -5.228 1.00 73.88 84 HIS A N 1
ATOM 618 C CA . HIS A 1 84 ? 5.365 -3.312 -6.546 1.00 73.88 84 HIS A CA 1
ATOM 619 C C . HIS A 1 84 ? 4.601 -2.250 -7.371 1.00 73.88 84 HIS A C 1
ATOM 621 O O . HIS A 1 84 ? 3.908 -2.603 -8.326 1.00 73.88 84 HIS A O 1
ATOM 627 N N . ASP A 1 85 ? 4.730 -0.962 -7.014 1.00 64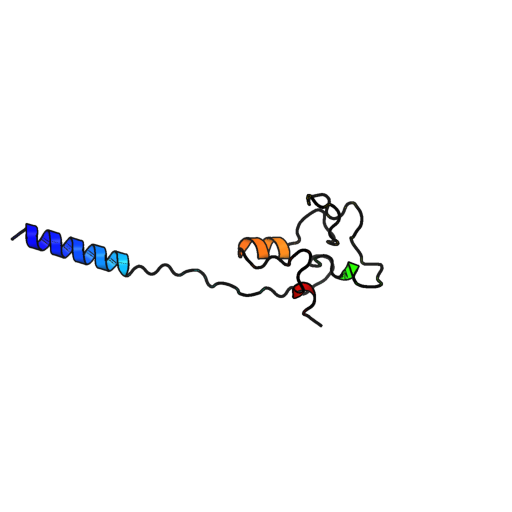.06 85 ASP A N 1
ATOM 628 C CA . ASP A 1 85 ? 4.317 0.255 -7.753 1.00 64.06 85 ASP A CA 1
ATOM 629 C C . ASP A 1 85 ? 2.870 0.311 -8.296 1.00 64.06 85 ASP A C 1
ATOM 631 O O . ASP A 1 85 ? 2.508 1.197 -9.068 1.00 64.06 85 ASP A O 1
ATOM 635 N N . SER A 1 86 ? 2.005 -0.627 -7.908 1.00 61.47 86 SER A N 1
ATOM 636 C CA . SER A 1 86 ? 0.644 -0.732 -8.461 1.00 61.47 86 SER A CA 1
ATOM 637 C C . SER A 1 86 ? -0.305 -1.637 -7.673 1.00 61.47 86 SER A C 1
ATOM 639 O O . SER A 1 86 ? -1.471 -1.765 -8.039 1.00 61.47 86 SER A O 1
ATOM 641 N N . LEU A 1 87 ? 0.158 -2.241 -6.573 1.00 65.56 87 LEU A N 1
ATOM 642 C CA . LEU A 1 87 ? -0.607 -3.225 -5.798 1.00 65.56 87 LEU A CA 1
ATOM 643 C C . LEU A 1 87 ? -1.054 -2.698 -4.438 1.00 65.56 87 LEU A C 1
ATOM 645 O O . LEU A 1 87 ? -1.318 -3.474 -3.520 1.00 65.56 87 LEU A O 1
ATOM 649 N N . LEU A 1 88 ? -1.119 -1.372 -4.291 1.00 61.44 88 LEU A N 1
ATOM 650 C CA . LEU A 1 88 ? -1.699 -0.769 -3.099 1.00 61.44 88 LEU A CA 1
ATOM 651 C C . LEU A 1 88 ? -3.118 -1.280 -2.948 1.00 61.44 88 LEU A C 1
ATOM 653 O O . LEU A 1 88 ? -3.905 -1.147 -3.878 1.00 61.44 88 LEU A O 1
ATOM 657 N N . VAL A 1 89 ? -3.436 -1.821 -1.776 1.00 58.91 89 VAL A N 1
ATOM 658 C CA . VAL A 1 89 ? -4.814 -2.103 -1.392 1.00 58.91 89 VAL A CA 1
ATOM 65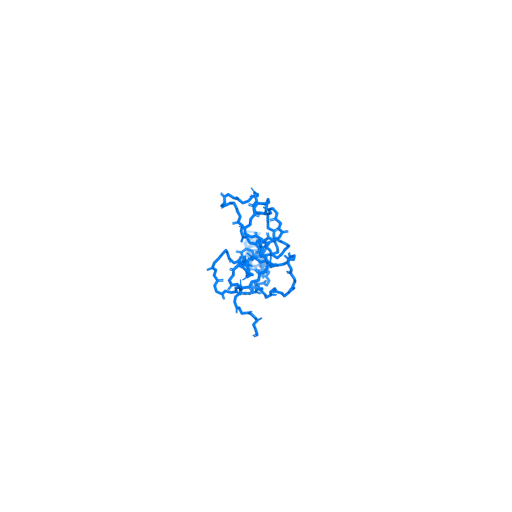9 C C . VAL A 1 89 ? -5.468 -0.734 -1.192 1.00 58.91 89 VAL A C 1
ATOM 661 O O . VAL A 1 89 ? -5.129 -0.041 -0.226 1.00 58.91 89 VAL A O 1
ATOM 664 N N . PRO A 1 90 ? -6.296 -0.240 -2.132 1.00 52.94 90 PRO A N 1
ATOM 665 C CA . PRO A 1 90 ? -6.668 1.161 -2.102 1.00 52.94 90 PRO A CA 1
ATOM 666 C C . PRO A 1 90 ? -7.583 1.422 -0.919 1.00 52.94 90 PRO A C 1
ATOM 668 O O . PRO A 1 90 ? -8.407 0.586 -0.563 1.00 52.94 90 PRO A O 1
ATOM 671 N N . PHE A 1 91 ? -7.482 2.640 -0.393 1.00 45.34 91 PHE A N 1
ATOM 672 C CA . PHE A 1 91 ? -8.328 3.222 0.652 1.00 45.34 91 PHE A CA 1
ATOM 673 C C . PHE A 1 91 ? -9.844 3.012 0.439 1.00 45.34 91 PHE A C 1
ATOM 675 O O . PHE A 1 91 ? -10.607 3.127 1.388 1.00 45.34 91 PHE A O 1
ATOM 682 N N . SER A 1 92 ? -10.292 2.723 -0.792 1.00 39.06 92 SER A N 1
ATOM 683 C CA . SER A 1 92 ? -11.713 2.586 -1.140 1.00 39.06 92 SER A CA 1
ATOM 684 C C . SER A 1 92 ? -11.964 1.931 -2.515 1.00 39.06 92 SER A C 1
ATOM 686 O O . SER A 1 92 ? -12.941 2.268 -3.185 1.00 39.06 92 SER A O 1
ATOM 688 N N . SER A 1 93 ? -11.102 1.035 -3.007 1.00 35.38 93 SER A N 1
ATOM 689 C CA . SER A 1 93 ? -11.431 0.301 -4.243 1.00 35.38 93 SER A CA 1
ATOM 690 C C . SER A 1 93 ? -11.868 -1.112 -3.893 1.00 35.38 93 SER A C 1
ATOM 692 O O . SER A 1 93 ? -11.216 -1.770 -3.088 1.00 35.38 93 SER A O 1
ATOM 694 N N . SER A 1 94 ? -12.931 -1.565 -4.541 1.00 35.19 94 SER A N 1
ATOM 695 C CA . SER A 1 94 ? -13.616 -2.863 -4.464 1.00 35.19 94 SER A CA 1
ATOM 696 C C . SER A 1 94 ? -12.754 -4.144 -4.438 1.00 35.19 94 SER A C 1
ATOM 698 O O . SER A 1 94 ? -13.306 -5.235 -4.335 1.00 35.19 94 SER A O 1
ATOM 700 N N . LEU A 1 95 ? -11.425 -4.048 -4.494 1.00 42.75 95 LEU A N 1
ATOM 701 C CA . LEU A 1 95 ? -10.477 -5.154 -4.354 1.00 42.75 95 LEU A CA 1
ATOM 702 C C . LEU A 1 95 ? -10.296 -5.654 -2.914 1.00 42.75 95 LEU A C 1
ATOM 704 O O . LEU A 1 95 ? -9.908 -6.803 -2.741 1.00 42.75 95 LEU A O 1
ATOM 708 N N . SER A 1 96 ? -10.622 -4.864 -1.882 1.00 47.94 96 SER A N 1
ATOM 709 C CA . SER A 1 96 ? -10.665 -5.394 -0.507 1.00 47.94 96 SER A CA 1
ATOM 710 C C . SER A 1 96 ? -11.892 -6.284 -0.251 1.00 47.94 96 SER A C 1
ATOM 712 O O . SER A 1 96 ? -11.964 -6.954 0.777 1.00 47.94 96 SER A O 1
ATOM 714 N N . PHE A 1 97 ? -12.845 -6.323 -1.193 1.00 41.94 97 PHE A N 1
ATOM 715 C CA . PHE A 1 97 ? -14.108 -7.055 -1.073 1.00 41.94 97 PHE A CA 1
ATOM 716 C C . PHE A 1 97 ? -14.093 -8.444 -1.733 1.00 41.94 97 PHE A C 1
ATOM 718 O O . PHE A 1 97 ? -15.070 -9.178 -1.622 1.00 41.94 97 PHE A O 1
ATOM 725 N N . VAL A 1 98 ? -13.004 -8.846 -2.399 1.00 44.53 98 VAL A N 1
ATOM 726 C CA . VAL A 1 98 ? -12.897 -10.198 -2.971 1.00 44.53 98 VAL A CA 1
ATOM 727 C C . VAL A 1 98 ? -11.919 -11.027 -2.153 1.00 44.53 98 VAL A C 1
ATOM 729 O O . VAL A 1 98 ? -10.763 -11.200 -2.520 1.00 44.53 98 VAL A O 1
ATOM 732 N N . SER A 1 99 ? -12.420 -11.550 -1.037 1.00 36.38 99 SER A N 1
ATOM 733 C CA . SER A 1 99 ? -12.369 -12.995 -0.818 1.00 36.38 99 SER A CA 1
ATOM 734 C C . SER A 1 99 ? 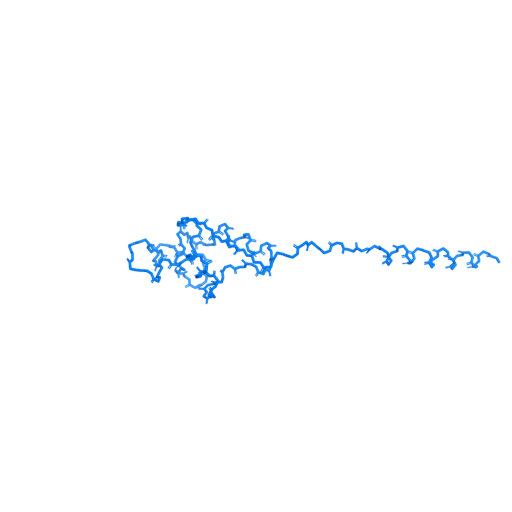-13.345 -13.397 0.289 1.00 36.38 99 SER A C 1
ATOM 736 O O . SER A 1 99 ? -12.971 -13.534 1.452 1.00 36.38 99 SER A O 1
ATOM 738 N N . SER A 1 100 ? -14.609 -13.577 -0.096 1.00 37.81 100 SER A N 1
ATOM 739 C CA . SER A 1 100 ? -15.471 -14.609 0.498 1.00 37.81 100 SER A CA 1
ATOM 740 C C . SER A 1 100 ? -15.345 -15.862 -0.355 1.00 37.81 100 SER A C 1
ATOM 742 O O . SER A 1 100 ? -15.370 -15.686 -1.595 1.00 37.81 100 SER A O 1
#

Radius of gyration: 24.62 Å; Cα contacts (8 Å, |Δi|>4): 113; chains: 1; bounding box: 63×27×63 Å

Secondary structure (DSSP, 8-state):
-HHHHHHHHHHHHHHHHHT----PPPPP-------STTT-SSGGGGSSSS----STTTTTTSTT---S-SSSS--HHHHHHHHTTS----TT-GGGG---